Protein AF-A0A7J9BSA1-F1 (afdb_monomer)

Organism: Gossypium gossypioides (NCBI:txid34282)

Radius of gyration: 14.96 Å; Cα contacts (8 Å, |Δi|>4): 192; chains: 1; bounding box: 38×33×40 Å

Secondary structure (DSSP, 8-state):
-EEEEETTEEEEEEEEES-S-HHHHHHHHHTT--SS--EEE-GGG-S-HHHHHHHHTS---S-THHHHHTT--SS-EEEEESSGGGGGT--SEEE-GGGSGGG--HHHHHHHHT--HHHHTTS-HHHHHHHHHHHTT--

InterPro domains:
  IPR013926 CGI121/TPRKB [PF08617] (16-60)
  IPR013926 CGI121/TPRKB [PTHR15840] (3-62)
  IPR036504 CGI121/TPRKB superfamily [G3DSA:3.30.2380.10] (1-76)
  IPR036504 CGI121/TPRKB superfamily [G3DSA:3.30.2380.10] (77-139)
  IPR036504 CGI121/TPRKB superfamily [SSF143870] (5-115)

Foldseek 3Di:
DDWDQAPNDIKDKWWWPPWDCVVVVVVCLVVVNDVVDKAWFDLQLAQACVLVSLLVNPDPPVPPVVSRPLGDDDDTTMMTDPDPCVVVVTPTDIDDRVCSNVNHNVVVNCVSLVPDPVNVVPDPSNVSSSCCSNCVVVD

pLDDT: mean 73.61, std 17.6, range [28.94, 90.31]

Nearest PDB structures (foldseek):
  8k20-assembly1_C  TM=8.971E-01  e=2.282E-13  Arabidopsis thaliana
  7sza-assembly1_B  TM=8.265E-01  e=4.747E-07  Homo sapiens
  3enp-assembly2_A  TM=7.928E-01  e=4.372E-06  Homo sapiens
  4wwa-assembly1_B  TM=6.982E-01  e=3.582E-05  Saccharomyces cerevisiae S288C
  4ww7-assembly1_B  TM=6.910E-01  e=5.086E-05  Saccharomyces cerevisiae S288C

Solvent-accessible surface area (backbone atoms only — not comparable to full-atom values): 8300 Å² total; per-residue (Å²): 114,51,77,46,82,49,97,94,41,78,46,28,42,40,36,48,41,82,61,74,49,60,66,59,54,52,53,32,55,76,66,70,66,49,83,68,72,65,48,60,29,18,40,3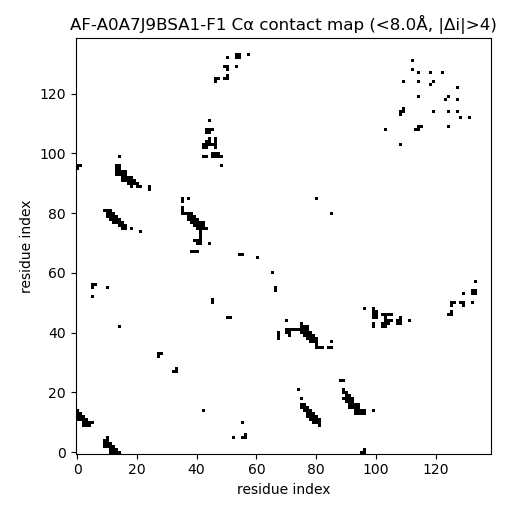8,67,33,58,49,68,64,46,55,52,57,57,64,65,47,83,79,62,95,52,74,64,62,77,41,65,81,45,64,77,64,100,38,45,29,40,40,41,93,56,81,65,57,68,78,76,49,55,47,48,78,47,65,72,84,56,32,44,85,52,29,36,62,74,57,31,34,62,73,73,66,57,54,75,75,56,61,77,80,42,52,74,57,53,57,48,32,52,50,58,70,46,61,82,77,113

Sequence (139 aa):
MKVFEINGNTLSLTLFIDVTNSKELKESMQAGKLDPEVSFLNASLIPDVFPVLVAACKPLSPVHSEFVYSYLVSKHVMFFSYDYAVKKLIDGKEIGLEELEGRADQARILKHYKIFGPELGISTIADAITCRVAAQDAL

Structure (mmCIF, N/CA/C/O backbone):
data_AF-A0A7J9BSA1-F1
#
_entry.id   AF-A0A7J9BSA1-F1
#
loop_
_atom_site.group_PDB
_atom_site.id
_atom_site.type_symbol
_atom_site.label_atom_id
_atom_site.label_alt_id
_atom_site.label_comp_id
_atom_site.label_asym_id
_atom_site.label_entity_id
_atom_site.label_seq_id
_atom_site.pdbx_PDB_ins_code
_atom_site.Cartn_x
_atom_site.Cartn_y
_atom_site.Cartn_z
_atom_site.occupancy
_atom_site.B_iso_or_equiv
_atom_site.auth_seq_id
_atom_site.auth_comp_id
_atom_site.auth_asym_id
_atom_site.auth_atom_id
_atom_site.pdbx_PDB_model_num
ATOM 1 N N . MET A 1 1 ? 13.682 -5.719 -0.571 1.00 75.44 1 MET A N 1
ATOM 2 C CA . MET A 1 1 ? 12.856 -6.638 -1.376 1.00 75.44 1 MET A CA 1
ATOM 3 C C . MET A 1 1 ? 12.554 -7.866 -0.537 1.00 75.44 1 MET A C 1
ATOM 5 O O . MET A 1 1 ? 13.492 -8.468 -0.024 1.00 75.44 1 MET A O 1
ATOM 9 N N . LYS A 1 2 ? 11.275 -8.210 -0.361 1.00 83.12 2 LYS A N 1
ATOM 10 C CA . LYS A 1 2 ? 10.845 -9.495 0.214 1.00 83.12 2 LYS A CA 1
ATOM 11 C C . LYS A 1 2 ? 10.118 -10.292 -0.861 1.00 83.12 2 LYS A C 1
ATOM 13 O O . LYS A 1 2 ? 9.377 -9.707 -1.645 1.00 83.12 2 LYS A O 1
ATOM 18 N N . VAL A 1 3 ? 10.354 -11.596 -0.888 1.00 82.69 3 VAL A N 1
ATOM 19 C CA . VAL A 1 3 ? 9.770 -12.522 -1.859 1.00 82.69 3 VAL A CA 1
ATOM 20 C C . VAL A 1 3 ? 8.832 -13.466 -1.117 1.00 82.69 3 VAL A C 1
ATOM 22 O O . V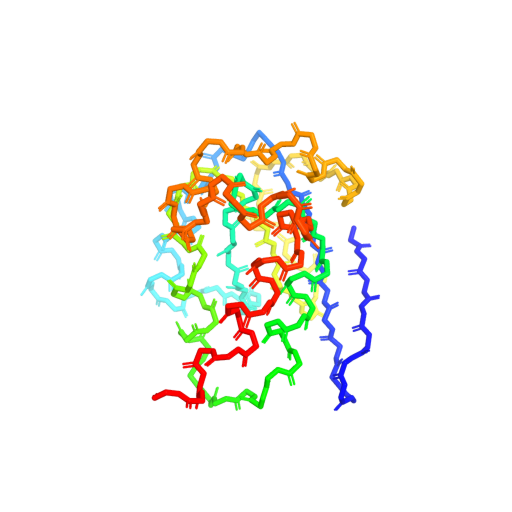AL A 1 3 ? 9.182 -13.960 -0.046 1.00 82.69 3 VAL A O 1
ATOM 25 N N . PHE A 1 4 ? 7.645 -13.678 -1.670 1.00 78.75 4 PHE A N 1
ATOM 26 C CA . PHE A 1 4 ? 6.594 -14.530 -1.131 1.00 78.75 4 PHE A CA 1
ATOM 27 C C . PHE A 1 4 ? 6.197 -15.567 -2.179 1.00 78.75 4 PHE A C 1
ATOM 29 O O . PHE A 1 4 ? 6.111 -15.246 -3.357 1.00 78.75 4 PHE A O 1
ATOM 36 N N . GLU A 1 5 ? 5.918 -16.793 -1.752 1.00 77.50 5 GLU A N 1
ATOM 37 C CA . GLU A 1 5 ? 5.387 -17.847 -2.619 1.00 77.50 5 GLU A CA 1
ATOM 38 C C . GLU A 1 5 ? 3.878 -17.956 -2.394 1.00 77.50 5 GLU A C 1
ATOM 40 O O . GLU A 1 5 ? 3.427 -18.195 -1.272 1.00 77.50 5 GLU A O 1
ATOM 45 N N . ILE A 1 6 ? 3.093 -1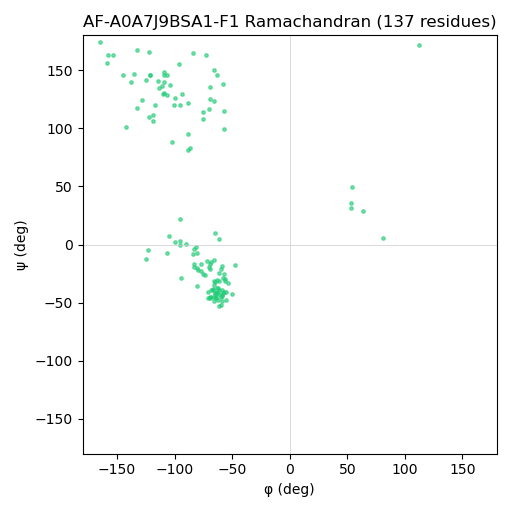7.752 -3.450 1.00 69.06 6 ILE A N 1
ATOM 46 C CA . ILE A 1 6 ? 1.630 -17.737 -3.413 1.00 69.06 6 ILE A CA 1
ATOM 47 C C . ILE A 1 6 ? 1.100 -18.600 -4.554 1.00 69.06 6 ILE A C 1
ATOM 49 O O . ILE A 1 6 ? 1.314 -18.288 -5.720 1.00 69.06 6 ILE A O 1
ATOM 53 N N . ASN A 1 7 ? 0.375 -19.676 -4.234 1.00 65.25 7 ASN A N 1
ATOM 54 C CA . ASN A 1 7 ? -0.256 -20.567 -5.222 1.00 65.25 7 ASN A CA 1
ATOM 55 C C . ASN A 1 7 ? 0.708 -21.120 -6.299 1.00 65.25 7 ASN A C 1
ATOM 57 O O . ASN A 1 7 ? 0.298 -21.361 -7.430 1.00 65.25 7 ASN A O 1
ATOM 61 N N . GLY A 1 8 ? 1.986 -21.323 -5.954 1.00 66.75 8 GLY A N 1
ATOM 62 C CA . GLY A 1 8 ? 3.021 -21.775 -6.896 1.00 66.75 8 GLY A CA 1
ATOM 63 C C . GLY A 1 8 ? 3.613 -20.668 -7.778 1.00 66.75 8 GLY A C 1
ATOM 64 O O . GLY A 1 8 ? 4.416 -20.972 -8.656 1.00 66.75 8 GLY A O 1
ATOM 65 N N . ASN A 1 9 ? 3.235 -19.410 -7.533 1.00 65.06 9 ASN A N 1
ATOM 66 C CA . ASN A 1 9 ? 3.803 -18.224 -8.160 1.00 65.06 9 ASN A CA 1
ATOM 67 C C . ASN A 1 9 ? 4.644 -17.432 -7.150 1.00 65.06 9 ASN A C 1
ATOM 69 O O . ASN A 1 9 ? 4.312 -17.349 -5.965 1.00 65.06 9 ASN A O 1
ATOM 73 N N . THR A 1 10 ? 5.684 -16.769 -7.645 1.00 69.44 10 THR A N 1
ATOM 74 C CA . THR A 1 10 ? 6.559 -15.919 -6.837 1.00 69.44 10 THR A CA 1
ATOM 75 C C . THR A 1 10 ? 6.095 -14.463 -6.885 1.00 69.44 10 THR A C 1
ATOM 77 O O . THR A 1 10 ? 5.918 -13.876 -7.949 1.00 69.44 10 THR A O 1
ATOM 80 N N . LEU A 1 11 ? 5.944 -13.842 -5.720 1.00 75.06 11 LEU A N 1
ATOM 81 C CA . LEU A 1 11 ? 5.554 -12.448 -5.558 1.00 75.06 11 LEU A CA 1
ATOM 82 C C . LEU A 1 11 ? 6.666 -11.673 -4.846 1.00 75.06 11 LEU A C 1
ATOM 84 O O . LEU A 1 11 ? 6.887 -11.862 -3.650 1.00 75.06 11 LEU A O 1
ATOM 88 N N . SER A 1 12 ? 7.344 -10.759 -5.542 1.00 78.38 12 SER A N 1
ATOM 89 C CA . SER A 1 12 ? 8.334 -9.880 -4.901 1.00 78.38 12 SER A CA 1
ATOM 90 C C . SER A 1 12 ? 7.749 -8.506 -4.615 1.00 78.38 12 SER A C 1
ATOM 92 O O . SER A 1 12 ? 7.281 -7.837 -5.533 1.00 78.38 12 SER A O 1
ATOM 94 N N . LEU A 1 13 ? 7.842 -8.060 -3.360 1.00 82.81 13 LEU A N 1
ATOM 95 C CA . LEU A 1 13 ? 7.456 -6.718 -2.931 1.00 82.81 13 LEU A CA 1
ATOM 96 C C . 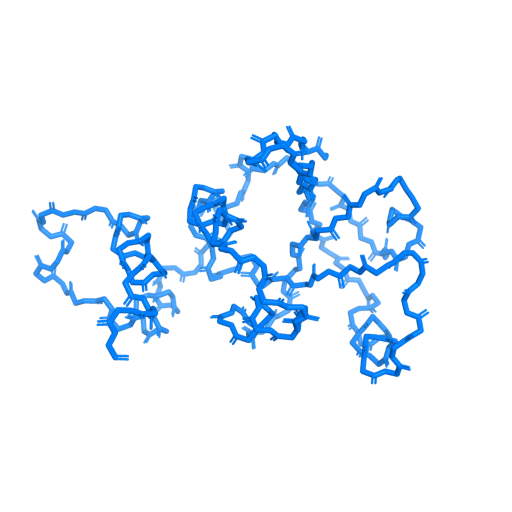LEU A 1 13 ? 8.676 -5.891 -2.536 1.00 82.81 13 LEU A C 1
ATOM 98 O O . LEU A 1 13 ? 9.563 -6.336 -1.794 1.00 82.81 13 LEU A O 1
ATOM 102 N N . THR A 1 14 ? 8.677 -4.637 -2.984 1.00 85.19 14 THR A N 1
ATOM 103 C CA . THR A 1 14 ? 9.671 -3.636 -2.585 1.00 85.19 14 THR A CA 1
ATOM 104 C C . THR A 1 14 ? 9.003 -2.289 -2.332 1.00 85.19 14 THR A C 1
ATOM 106 O O . THR A 1 14 ? 8.104 -1.889 -3.074 1.00 85.19 14 THR A O 1
ATOM 109 N N . LEU A 1 15 ? 9.451 -1.599 -1.281 1.00 86.94 15 LEU A N 1
ATOM 110 C CA . LEU A 1 15 ? 8.987 -0.271 -0.895 1.00 86.94 15 LEU A CA 1
ATOM 111 C C . LEU A 1 15 ? 10.087 0.756 -1.169 1.00 86.94 15 LEU A C 1
ATOM 113 O O . LEU A 1 15 ? 11.233 0.569 -0.758 1.00 8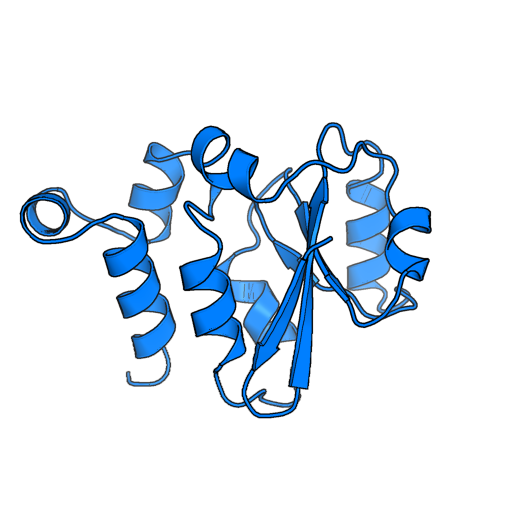6.94 15 LEU A O 1
ATOM 117 N N . PHE A 1 16 ? 9.717 1.844 -1.842 1.00 88.00 16 PHE A N 1
ATOM 118 C CA . PHE A 1 16 ? 10.611 2.961 -2.126 1.00 88.00 16 PHE A CA 1
ATOM 119 C C . PHE A 1 16 ? 10.060 4.261 -1.552 1.00 88.00 16 PHE A C 1
ATOM 121 O O . PHE A 1 16 ? 8.851 4.504 -1.541 1.00 88.00 16 PHE A O 1
ATOM 128 N N . ILE A 1 17 ? 10.974 5.114 -1.105 1.00 86.88 17 ILE A N 1
ATOM 129 C CA . ILE A 1 17 ? 10.694 6.473 -0.647 1.00 86.88 17 ILE A CA 1
ATOM 130 C C . ILE A 1 17 ? 11.497 7.478 -1.455 1.00 86.88 17 ILE A C 1
ATOM 132 O O . ILE A 1 17 ? 12.428 7.107 -2.168 1.00 86.88 17 ILE A O 1
ATOM 136 N N . ASP A 1 18 ? 11.110 8.747 -1.337 1.00 87.19 18 ASP A N 1
ATOM 137 C CA . ASP A 1 18 ? 11.774 9.862 -2.014 1.00 87.19 18 ASP A CA 1
ATOM 138 C C . ASP A 1 18 ? 11.895 9.643 -3.533 1.00 87.19 18 ASP A C 1
ATOM 140 O O . ASP A 1 18 ? 12.883 10.022 -4.151 1.00 87.19 18 ASP A O 1
ATOM 144 N N . VAL A 1 19 ? 10.877 9.004 -4.128 1.00 87.00 19 VAL A N 1
ATOM 145 C CA . VAL A 1 19 ? 10.840 8.672 -5.558 1.00 87.00 19 VAL A CA 1
ATOM 146 C C . VAL A 1 19 ? 10.677 9.947 -6.386 1.00 87.00 19 VAL A C 1
ATOM 148 O O . VAL A 1 19 ? 9.641 10.615 -6.304 1.00 87.00 19 VAL A O 1
ATOM 151 N N . THR A 1 20 ? 11.665 10.275 -7.215 1.00 88.38 20 THR A N 1
ATOM 152 C CA . THR A 1 20 ? 11.693 11.519 -8.003 1.00 88.38 20 THR A CA 1
ATOM 153 C C . THR A 1 20 ? 11.134 11.348 -9.416 1.00 88.38 20 THR A C 1
ATOM 155 O O . THR A 1 20 ? 10.513 12.271 -9.942 1.00 88.38 20 THR A O 1
ATOM 158 N N . ASN A 1 21 ? 11.242 10.155 -10.002 1.00 88.75 21 ASN A N 1
ATOM 159 C CA . ASN A 1 21 ? 10.849 9.867 -11.385 1.00 88.75 21 ASN A CA 1
ATOM 160 C C . ASN A 1 21 ? 9.426 9.280 -11.541 1.00 88.75 21 ASN A C 1
ATOM 162 O O . ASN A 1 21 ? 9.079 8.676 -12.554 1.00 88.75 21 ASN A O 1
ATOM 166 N N . SER A 1 22 ? 8.544 9.489 -10.557 1.00 81.94 22 SER A N 1
ATOM 167 C CA . SER A 1 22 ? 7.177 8.924 -10.547 1.00 81.94 22 SER A CA 1
ATOM 168 C C . SER A 1 22 ? 6.320 9.265 -11.780 1.00 81.94 22 SER A C 1
ATOM 170 O O . SER A 1 22 ? 5.454 8.479 -12.171 1.00 81.94 22 SER A O 1
ATOM 172 N N . LYS A 1 23 ? 6.550 10.424 -12.412 1.00 83.31 23 LYS A N 1
ATOM 173 C CA . LYS A 1 23 ? 5.839 10.836 -13.630 1.00 83.31 23 LYS A CA 1
ATOM 174 C C . LYS A 1 23 ? 6.239 9.980 -14.836 1.00 83.31 23 LYS A C 1
ATOM 176 O O . LYS A 1 23 ? 5.364 9.497 -15.547 1.00 83.31 23 LYS A O 1
ATOM 181 N N . GLU A 1 24 ? 7.534 9.749 -15.010 1.00 85.62 24 GLU A N 1
ATOM 182 C CA . GLU A 1 24 ? 8.099 8.937 -16.095 1.00 85.62 24 GLU A CA 1
ATOM 183 C C . GLU A 1 24 ? 7.693 7.470 -15.952 1.00 85.62 24 GLU A C 1
ATOM 185 O O . GLU A 1 24 ? 7.327 6.823 -16.933 1.00 85.62 24 GLU A O 1
ATOM 190 N N . LEU A 1 25 ? 7.671 6.963 -14.714 1.00 83.06 25 LEU A N 1
ATOM 191 C CA . LEU A 1 25 ? 7.176 5.622 -14.399 1.00 83.06 25 LEU A CA 1
ATOM 192 C C . LEU A 1 25 ? 5.711 5.456 -14.814 1.00 83.06 25 LEU A C 1
ATOM 194 O O . LEU A 1 25 ? 5.355 4.470 -15.457 1.00 83.06 25 LEU A O 1
ATOM 198 N N . LYS A 1 26 ? 4.866 6.448 -14.509 1.00 78.44 26 LYS A N 1
ATOM 199 C CA . LYS A 1 26 ? 3.453 6.436 -14.903 1.00 78.44 26 LYS A CA 1
ATOM 200 C C . LYS A 1 26 ? 3.280 6.474 -16.422 1.00 78.44 26 LYS A C 1
ATOM 202 O O . LYS A 1 26 ? 2.472 5.716 -16.952 1.00 78.44 26 LYS A O 1
ATOM 207 N N . GLU A 1 27 ? 4.021 7.333 -17.115 1.00 83.31 27 GLU A N 1
ATOM 208 C CA . GLU A 1 27 ? 3.982 7.429 -18.580 1.00 83.31 27 GLU A CA 1
ATOM 209 C C . GLU A 1 27 ? 4.463 6.126 -19.238 1.00 83.31 27 GLU A C 1
ATOM 211 O O . GLU A 1 27 ? 3.831 5.635 -20.172 1.00 83.31 27 GLU A O 1
ATOM 216 N N . SER A 1 28 ? 5.518 5.508 -18.700 1.00 79.25 28 SER A N 1
ATOM 217 C CA . SER A 1 28 ? 6.053 4.228 -19.183 1.00 79.25 28 SER A CA 1
ATOM 218 C C . SER A 1 28 ? 5.086 3.067 -18.948 1.00 79.25 28 SER A C 1
ATOM 220 O O . SER A 1 28 ? 4.933 2.215 -19.825 1.00 79.25 28 SER A O 1
ATOM 222 N N . MET A 1 29 ? 4.383 3.065 -17.807 1.00 77.31 29 MET A N 1
ATOM 223 C CA . MET A 1 29 ? 3.313 2.109 -17.501 1.00 77.31 29 MET A CA 1
ATOM 224 C C . MET A 1 29 ? 2.155 2.241 -18.490 1.00 77.31 29 MET A C 1
ATOM 226 O O . MET A 1 29 ? 1.711 1.252 -19.060 1.00 77.31 29 MET A O 1
ATOM 230 N N . GLN A 1 30 ? 1.694 3.470 -18.737 1.00 77.56 30 GLN A N 1
ATOM 231 C CA . GLN A 1 30 ? 0.604 3.743 -19.678 1.00 77.56 30 GLN A CA 1
ATOM 232 C C . GLN A 1 30 ? 0.981 3.416 -21.126 1.00 77.56 30 GLN A C 1
ATOM 234 O O . GLN A 1 30 ? 0.122 3.025 -21.911 1.00 77.56 30 GLN A O 1
ATOM 239 N N . ALA A 1 31 ? 2.259 3.559 -21.475 1.00 80.06 31 ALA A N 1
ATOM 240 C CA . ALA A 1 31 ? 2.782 3.194 -22.782 1.00 80.06 31 ALA A CA 1
ATOM 241 C C . ALA A 1 31 ? 3.057 1.686 -22.941 1.00 80.06 31 ALA A C 1
ATOM 243 O O . ALA A 1 31 ? 3.405 1.272 -24.046 1.00 80.06 31 ALA A O 1
ATOM 244 N N . GLY A 1 32 ? 2.951 0.879 -21.874 1.00 75.44 32 GLY A N 1
ATOM 245 C CA . GLY A 1 32 ? 3.271 -0.554 -21.898 1.00 75.44 32 GLY A CA 1
ATOM 246 C C . GLY A 1 32 ? 4.747 -0.848 -22.189 1.00 75.44 32 GLY A C 1
ATOM 247 O O . GLY A 1 32 ? 5.063 -1.864 -22.796 1.00 75.44 32 GLY A O 1
ATOM 248 N N . LYS A 1 33 ? 5.653 0.067 -21.818 1.00 76.75 33 LYS A N 1
ATOM 249 C CA . LYS A 1 33 ? 7.098 -0.015 -22.115 1.00 76.75 33 LYS A CA 1
ATOM 250 C C . LYS A 1 33 ? 7.950 -0.414 -20.912 1.00 76.75 33 LYS A C 1
ATOM 252 O O . LYS A 1 33 ? 9.173 -0.321 -20.974 1.00 76.75 33 LYS A O 1
ATOM 257 N N . LEU A 1 34 ? 7.315 -0.783 -19.805 1.00 72.75 34 LEU A N 1
ATOM 258 C CA . LEU A 1 34 ? 8.027 -1.244 -18.624 1.00 72.75 34 LEU A CA 1
ATOM 259 C C . LEU A 1 34 ? 8.525 -2.665 -18.867 1.00 72.75 34 LEU A C 1
ATOM 261 O O . LEU A 1 34 ? 7.727 -3.586 -19.006 1.00 72.75 34 LEU A O 1
ATOM 265 N N . ASP A 1 35 ? 9.844 -2.802 -18.924 1.00 67.12 35 ASP A N 1
ATOM 266 C CA . ASP A 1 35 ? 10.544 -4.077 -18.963 1.00 67.12 35 ASP A CA 1
ATOM 267 C C . ASP A 1 35 ? 11.508 -4.125 -17.765 1.00 67.12 35 ASP A C 1
ATOM 269 O O . ASP A 1 35 ? 12.461 -3.336 -17.718 1.00 67.12 35 ASP A O 1
ATOM 273 N N . PRO A 1 36 ? 11.253 -4.965 -16.746 1.00 66.94 36 PRO A N 1
ATOM 274 C CA . PRO A 1 36 ? 10.158 -5.938 -16.625 1.00 66.94 36 PRO A CA 1
ATOM 275 C C . PRO A 1 36 ? 8.783 -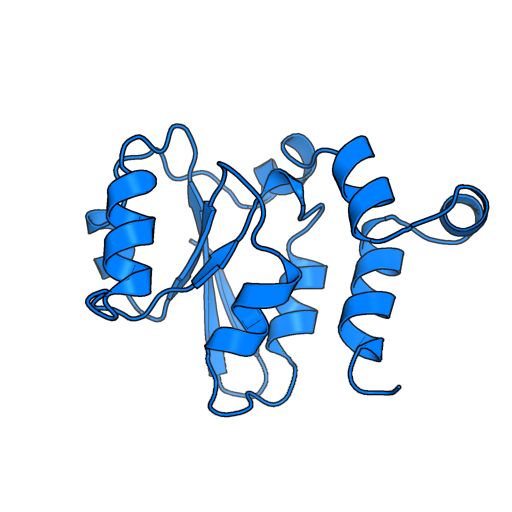5.293 -16.366 1.00 66.94 36 PRO A C 1
ATOM 277 O O . PRO A 1 36 ? 8.693 -4.151 -15.908 1.00 66.94 36 PRO A O 1
ATOM 280 N N . GLU A 1 37 ? 7.707 -6.053 -16.597 1.00 68.25 37 GLU A N 1
ATOM 281 C CA . GLU A 1 37 ? 6.346 -5.635 -16.247 1.00 68.25 37 GLU A CA 1
ATOM 282 C C . GLU A 1 37 ? 6.201 -5.533 -14.722 1.00 68.25 37 GLU A C 1
ATOM 284 O O . GLU A 1 37 ? 6.468 -6.481 -13.979 1.00 68.25 37 GLU A O 1
ATOM 289 N N . VAL A 1 38 ? 5.794 -4.355 -14.248 1.00 73.00 38 VAL A N 1
ATOM 290 C CA . VAL A 1 38 ? 5.682 -4.048 -12.821 1.00 73.00 38 VAL A CA 1
ATOM 291 C C . VAL A 1 38 ? 4.380 -3.325 -12.525 1.00 73.00 38 VAL A C 1
ATOM 293 O O . VAL A 1 38 ? 3.888 -2.527 -13.322 1.00 73.00 38 VAL A O 1
ATOM 296 N N . SER A 1 39 ? 3.834 -3.578 -11.340 1.00 73.69 39 SER A N 1
ATOM 297 C CA . SER A 1 39 ? 2.651 -2.882 -10.831 1.00 73.69 39 SER A CA 1
ATOM 298 C C . SER A 1 39 ? 3.028 -1.942 -9.690 1.00 73.69 39 SER A C 1
ATOM 300 O O . SER A 1 39 ? 3.852 -2.292 -8.847 1.00 73.69 39 SER A O 1
ATOM 302 N N . PHE A 1 40 ? 2.418 -0.756 -9.686 1.00 76.94 40 PHE A N 1
ATOM 303 C CA . PHE A 1 40 ? 2.661 0.332 -8.738 1.00 76.94 40 PHE A CA 1
ATOM 304 C C . PHE A 1 40 ? 1.479 0.436 -7.769 1.00 76.94 40 PHE A C 1
ATOM 306 O O . PHE A 1 40 ? 0.340 0.541 -8.216 1.00 76.94 40 PHE A O 1
ATOM 313 N N . LEU A 1 41 ? 1.722 0.461 -6.457 1.00 77.88 41 LEU A N 1
ATOM 314 C CA . LEU A 1 41 ? 0.668 0.656 -5.449 1.00 77.88 41 LEU A CA 1
ATOM 315 C C . LEU A 1 41 ? 0.924 1.872 -4.570 1.00 77.88 41 LEU A C 1
ATOM 317 O O . LEU A 1 41 ? 2.061 2.117 -4.182 1.00 77.88 41 LEU A O 1
ATOM 321 N N . ASN A 1 42 ? -0.130 2.571 -4.143 1.00 82.12 42 ASN A N 1
ATOM 322 C CA . ASN A 1 42 ? 0.043 3.633 -3.160 1.00 82.12 42 ASN A CA 1
ATOM 323 C C . ASN A 1 42 ? 0.265 3.085 -1.745 1.00 82.12 42 ASN A C 1
ATOM 325 O O . ASN A 1 42 ? -0.687 2.661 -1.094 1.00 82.12 42 ASN A O 1
ATOM 329 N N . ALA A 1 43 ? 1.499 3.192 -1.242 1.00 85.00 43 ALA A N 1
ATOM 330 C CA . ALA A 1 43 ? 1.856 2.787 0.119 1.00 85.00 43 ALA A CA 1
ATOM 331 C C . ALA A 1 43 ? 1.001 3.475 1.202 1.00 85.00 43 ALA A C 1
ATOM 333 O O . ALA A 1 43 ? 0.683 2.858 2.208 1.00 85.00 43 ALA A O 1
ATOM 334 N N . SER A 1 44 ? 0.537 4.714 0.985 1.00 85.81 44 SER A N 1
ATOM 335 C CA . SER A 1 44 ? -0.345 5.391 1.950 1.00 85.81 44 SER A CA 1
ATOM 336 C C . SER A 1 44 ? -1.735 4.767 2.067 1.00 85.81 44 SER A C 1
ATOM 338 O O . SER A 1 44 ? -2.463 5.112 2.992 1.00 85.81 44 SER A O 1
ATOM 340 N N . LEU A 1 45 ? -2.135 3.908 1.126 1.00 85.00 45 LEU A N 1
ATOM 341 C CA . LEU A 1 45 ? -3.408 3.182 1.160 1.00 85.00 45 LEU A CA 1
ATOM 342 C C . LEU A 1 45 ? -3.252 1.742 1.664 1.00 85.00 45 LEU A C 1
ATOM 344 O O . LEU A 1 45 ? -4.232 1.002 1.701 1.00 85.00 45 LEU A O 1
ATOM 348 N N . ILE A 1 46 ? -2.038 1.340 2.041 1.00 85.06 46 ILE A N 1
ATOM 349 C CA . ILE A 1 46 ? -1.717 -0.027 2.430 1.00 85.06 46 ILE A CA 1
ATOM 350 C C . ILE A 1 46 ? -1.226 0.004 3.878 1.00 85.06 46 ILE A C 1
ATOM 352 O O . ILE A 1 46 ? -0.115 0.465 4.119 1.00 85.06 46 ILE A O 1
ATOM 356 N N . PRO A 1 47 ? -2.035 -0.454 4.848 1.00 85.75 47 PRO A N 1
ATOM 357 C CA . PRO A 1 47 ? -1.627 -0.458 6.250 1.00 85.75 47 PRO A CA 1
ATOM 358 C C . PRO A 1 47 ? -0.620 -1.567 6.567 1.00 85.75 47 PRO A C 1
ATOM 360 O O . PRO A 1 47 ? 0.136 -1.434 7.519 1.00 85.75 47 PRO A O 1
ATOM 363 N N . ASP A 1 48 ? -0.623 -2.652 5.788 1.00 88.00 48 ASP A N 1
ATOM 364 C CA . ASP A 1 48 ? 0.233 -3.818 5.990 1.00 88.00 48 ASP A CA 1
ATOM 365 C C . ASP A 1 48 ? 0.399 -4.617 4.682 1.00 88.00 48 ASP A C 1
ATOM 367 O O . ASP A 1 48 ? -0.369 -4.463 3.730 1.00 88.00 48 ASP A O 1
ATOM 371 N N . VAL A 1 49 ? 1.406 -5.489 4.637 1.00 87.38 49 VAL A N 1
ATOM 372 C CA . VAL A 1 49 ? 1.689 -6.403 3.528 1.00 87.38 49 VAL A CA 1
ATOM 373 C C . VAL A 1 49 ? 0.571 -7.434 3.347 1.00 87.38 49 VAL A C 1
ATOM 375 O O . VAL A 1 49 ? 0.295 -7.825 2.215 1.00 87.38 49 VAL A O 1
ATOM 378 N N . PHE A 1 50 ? -0.106 -7.865 4.417 1.00 85.88 50 PHE A N 1
ATOM 379 C CA . PHE A 1 50 ? -1.076 -8.960 4.343 1.00 85.88 50 PHE A CA 1
ATOM 380 C C . PHE A 1 50 ? -2.242 -8.721 3.356 1.00 85.88 50 PHE A C 1
ATOM 382 O O . PHE A 1 50 ? -2.445 -9.577 2.490 1.00 85.88 50 PHE A O 1
ATOM 389 N N . PRO A 1 51 ? -2.940 -7.563 3.355 1.00 83.19 51 PRO A N 1
ATOM 390 C CA . PRO A 1 51 ? -3.935 -7.241 2.326 1.00 83.19 51 PRO A CA 1
ATOM 391 C C . PRO A 1 51 ? -3.418 -7.345 0.883 1.00 83.19 51 PRO A C 1
ATOM 393 O O . PRO A 1 51 ? -4.166 -7.717 -0.021 1.00 83.19 51 PRO A O 1
ATOM 396 N N . VAL A 1 52 ? -2.135 -7.039 0.662 1.00 82.19 52 VAL A N 1
ATOM 397 C CA . VAL A 1 52 ? -1.493 -7.121 -0.658 1.00 82.19 52 VAL A CA 1
ATOM 398 C C . VAL A 1 52 ? -1.308 -8.577 -1.086 1.00 82.19 52 VAL A C 1
ATOM 400 O O . VAL A 1 52 ? -1.569 -8.917 -2.238 1.00 82.19 52 VAL A O 1
ATOM 403 N N . LEU A 1 53 ? -0.907 -9.449 -0.156 1.00 81.06 53 LEU A N 1
ATOM 404 C CA . LEU A 1 53 ? -0.792 -10.886 -0.416 1.00 81.06 53 LEU A CA 1
ATOM 405 C C . LEU A 1 53 ? -2.162 -11.498 -0.719 1.00 81.06 53 LEU A C 1
ATOM 407 O O . LEU A 1 53 ? -2.286 -12.266 -1.665 1.00 81.06 53 LEU A O 1
ATOM 411 N N . VAL A 1 54 ? -3.204 -11.115 0.027 1.00 80.31 54 VAL A N 1
ATOM 412 C CA . VAL A 1 54 ? -4.579 -11.590 -0.209 1.00 80.31 54 VAL A CA 1
ATOM 413 C C . VAL A 1 54 ? -5.070 -11.186 -1.596 1.00 80.31 54 VAL A C 1
ATOM 415 O O . VAL A 1 54 ? -5.655 -12.012 -2.295 1.00 80.31 54 VAL A O 1
ATOM 418 N N . ALA A 1 55 ? -4.797 -9.949 -2.022 1.00 76.88 55 ALA A N 1
ATOM 419 C CA . ALA A 1 55 ? -5.093 -9.524 -3.385 1.00 76.88 55 ALA A CA 1
ATOM 420 C C . ALA A 1 55 ? -4.370 -10.409 -4.415 1.00 76.88 55 ALA A C 1
ATOM 422 O O . ALA A 1 55 ? -4.949 -10.742 -5.444 1.00 76.88 55 ALA A O 1
ATOM 423 N N . ALA A 1 56 ? -3.118 -10.802 -4.144 1.00 72.31 56 ALA A N 1
ATOM 424 C CA . ALA A 1 56 ? -2.293 -11.594 -5.063 1.00 72.31 56 ALA A CA 1
ATOM 425 C C . ALA A 1 56 ? -2.674 -13.081 -5.095 1.00 72.31 56 ALA A C 1
ATOM 427 O O . ALA A 1 56 ? -2.420 -13.756 -6.088 1.00 72.31 56 ALA A O 1
ATOM 428 N N . CYS A 1 57 ? -3.312 -13.588 -4.036 1.00 66.31 57 CYS A N 1
ATOM 429 C CA . CYS A 1 57 ? -3.857 -14.944 -3.974 1.00 66.31 57 CYS A CA 1
ATOM 430 C C . CYS A 1 57 ? -5.072 -15.159 -4.885 1.00 66.31 57 CYS A C 1
ATOM 432 O O . CYS A 1 57 ? -5.448 -16.310 -5.123 1.00 66.31 57 CYS A O 1
ATOM 434 N N . LYS A 1 58 ? -5.715 -14.089 -5.363 1.00 63.81 58 LYS A N 1
ATOM 435 C CA . LYS A 1 58 ? -6.842 -14.206 -6.288 1.00 63.81 58 LYS A CA 1
ATOM 436 C C . LYS A 1 58 ? -6.391 -14.841 -7.605 1.00 63.81 58 LYS A C 1
ATOM 438 O O . LYS A 1 58 ? -5.252 -14.617 -8.020 1.00 63.81 58 LYS A O 1
ATOM 443 N N . PRO A 1 59 ? -7.251 -15.639 -8.270 1.00 48.50 59 PRO A N 1
ATOM 444 C CA . PRO A 1 59 ? -6.917 -16.186 -9.576 1.00 48.50 59 PRO A CA 1
ATOM 445 C C . PRO A 1 59 ? -6.601 -15.012 -10.501 1.00 48.50 59 PRO A C 1
ATOM 447 O O . PRO A 1 59 ? -7.475 -14.183 -10.743 1.00 48.50 59 PRO A O 1
ATOM 450 N N . LEU A 1 60 ? -5.349 -14.914 -10.960 1.00 46.91 60 LEU A N 1
ATOM 451 C CA . LEU A 1 60 ? -4.942 -13.901 -11.927 1.00 46.91 60 LEU A CA 1
ATOM 452 C C . LEU A 1 60 ? -5.832 -14.063 -13.166 1.00 46.91 60 LEU A C 1
ATOM 454 O O . LEU A 1 60 ? -5.596 -14.939 -14.000 1.00 46.91 60 LEU A O 1
ATOM 458 N N . SER A 1 61 ? -6.869 -13.234 -13.293 1.00 36.97 61 SER A N 1
ATOM 459 C CA . SER A 1 61 ? -7.436 -12.949 -14.601 1.00 36.97 61 SER A CA 1
ATOM 460 C C . SER A 1 61 ? -6.270 -12.380 -15.432 1.00 36.97 61 SER A 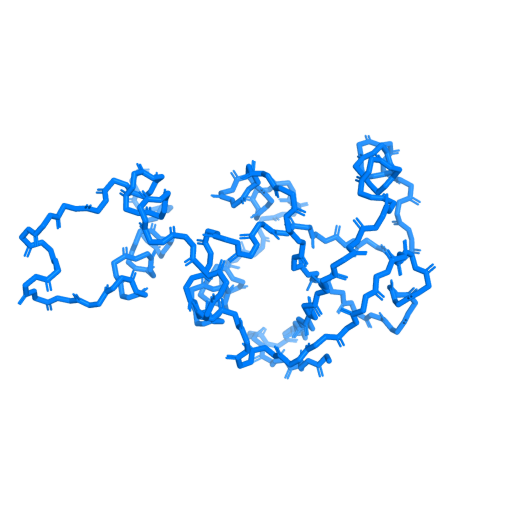C 1
ATOM 462 O O . SER A 1 61 ? -5.454 -11.623 -14.899 1.00 36.97 61 SER A O 1
ATOM 464 N N . PRO A 1 62 ? -6.098 -12.750 -16.715 1.00 37.16 62 PRO A N 1
ATOM 465 C CA . PRO A 1 62 ? -4.923 -12.380 -17.527 1.00 37.16 62 PRO A CA 1
ATOM 466 C C . PRO A 1 62 ? -4.798 -10.868 -17.797 1.00 37.16 62 PRO A C 1
ATOM 468 O O . PRO A 1 62 ? -3.992 -10.426 -18.611 1.00 37.16 62 PRO A O 1
ATOM 471 N N . VAL A 1 63 ? -5.606 -10.059 -17.121 1.00 35.72 63 VAL A N 1
ATOM 472 C CA . VAL A 1 63 ? -5.614 -8.615 -17.180 1.00 35.72 63 VAL A CA 1
ATOM 473 C C . VAL A 1 63 ? -4.904 -8.114 -15.922 1.00 35.72 63 VAL A C 1
ATOM 475 O O . VAL A 1 63 ? -5.525 -7.804 -14.908 1.00 35.72 63 VAL A O 1
ATOM 478 N N . HIS A 1 64 ? -3.578 -7.969 -16.016 1.00 47.28 64 HIS A N 1
ATOM 479 C CA . HIS A 1 64 ? -2.726 -7.278 -15.032 1.00 47.28 64 HIS A CA 1
ATOM 480 C C . HIS A 1 64 ? -3.289 -5.902 -14.599 1.00 47.28 64 HIS A C 1
ATOM 482 O O . HIS A 1 64 ? -2.931 -5.368 -13.551 1.00 47.28 64 HIS A O 1
ATOM 488 N N . SER A 1 65 ? -4.215 -5.330 -15.376 1.00 41.59 65 SER A N 1
ATOM 489 C CA . SER A 1 65 ? -4.916 -4.081 -15.081 1.00 41.59 65 SER A CA 1
ATOM 490 C C . SER A 1 65 ? -5.901 -4.159 -13.902 1.00 41.59 65 SER A C 1
ATOM 492 O O . SER A 1 65 ? -6.206 -3.117 -13.328 1.00 41.59 65 SER A O 1
ATOM 494 N N . GLU A 1 66 ? -6.386 -5.337 -13.499 1.00 40.22 66 GLU A N 1
ATOM 495 C CA . GLU A 1 66 ? -7.408 -5.446 -12.442 1.00 40.22 66 GLU A CA 1
ATOM 496 C C . GLU A 1 66 ? -6.807 -5.334 -11.028 1.00 40.22 66 GLU A C 1
ATOM 498 O O . GLU A 1 66 ? -7.356 -4.652 -10.161 1.00 40.22 66 GLU A O 1
ATOM 503 N N . PHE A 1 67 ? -5.597 -5.870 -10.827 1.00 45.44 67 PHE A N 1
ATOM 504 C CA . PHE A 1 67 ? -4.832 -5.730 -9.579 1.00 45.44 67 PHE A CA 1
ATOM 505 C C . PHE A 1 67 ? -4.461 -4.265 -9.283 1.00 45.44 67 PHE A C 1
ATOM 507 O O . PHE A 1 67 ? -4.481 -3.782 -8.149 1.00 45.44 67 PHE A O 1
ATOM 514 N N . VAL A 1 68 ? -4.143 -3.541 -10.353 1.00 45.44 68 VAL A N 1
ATOM 515 C CA . VAL A 1 68 ? -3.665 -2.159 -10.347 1.00 45.44 68 VAL A CA 1
ATOM 516 C C . VAL A 1 68 ? -4.791 -1.163 -10.014 1.00 45.44 68 VAL A C 1
ATOM 518 O O . VAL A 1 68 ? -4.536 -0.101 -9.442 1.00 45.44 68 VAL A O 1
ATOM 521 N N . TYR A 1 69 ? -6.055 -1.500 -10.289 1.00 39.03 69 TYR A N 1
ATOM 522 C CA . TYR A 1 69 ? -7.166 -0.551 -10.156 1.00 39.03 69 TYR A CA 1
ATOM 523 C C . TYR A 1 69 ? -7.680 -0.344 -8.722 1.00 39.03 69 TYR A C 1
ATOM 525 O O . TYR A 1 69 ? -8.246 0.713 -8.438 1.00 39.03 69 TYR A O 1
ATOM 533 N N . SER A 1 70 ? -7.455 -1.275 -7.785 1.00 42.94 70 SER A N 1
ATOM 534 C CA . SER A 1 70 ? -7.993 -1.121 -6.420 1.00 42.94 70 SER A CA 1
ATOM 535 C C . SER A 1 70 ? -7.166 -0.189 -5.512 1.00 42.94 70 SER A C 1
ATOM 537 O O . SER A 1 70 ? -7.697 0.323 -4.521 1.00 42.94 70 SER A O 1
ATOM 539 N N . TYR A 1 71 ? -5.890 0.060 -5.836 1.00 47.28 71 TYR A N 1
ATOM 540 C CA . TYR A 1 71 ? -4.929 0.749 -4.951 1.00 47.28 71 TYR A CA 1
ATOM 541 C C . TYR A 1 71 ? -4.282 2.013 -5.554 1.00 47.28 71 TYR A C 1
ATOM 543 O O . TYR A 1 71 ? -3.548 2.729 -4.864 1.00 47.28 71 TYR A O 1
ATOM 551 N N . LEU A 1 72 ? -4.542 2.335 -6.826 1.00 33.41 72 LEU A N 1
ATOM 552 C CA . LEU A 1 72 ? -3.923 3.475 -7.507 1.00 33.41 72 LEU A CA 1
ATOM 553 C C . LEU A 1 72 ? -4.674 4.798 -7.300 1.00 33.41 72 LEU A C 1
ATOM 555 O O . LEU A 1 72 ? -5.372 5.280 -8.186 1.00 33.41 72 LEU A O 1
ATOM 559 N N . VAL A 1 73 ? -4.418 5.474 -6.176 1.00 30.19 73 VAL A N 1
ATOM 560 C CA . VAL A 1 73 ? -4.473 6.948 -6.135 1.00 30.19 73 VAL A CA 1
ATOM 561 C C . VAL A 1 73 ? -3.360 7.490 -5.228 1.00 30.19 73 VAL A C 1
ATOM 563 O O . VAL A 1 73 ? -3.556 7.571 -4.016 1.00 30.19 73 VAL A O 1
ATOM 566 N N . SER A 1 74 ? -2.250 7.971 -5.819 1.00 28.94 74 SER A N 1
ATOM 567 C CA . SER A 1 74 ? -1.262 8.950 -5.279 1.00 28.94 74 SER A CA 1
ATOM 568 C C . SER A 1 74 ? 0.180 8.469 -4.957 1.00 28.94 74 SER A C 1
ATOM 570 O O . SER A 1 74 ? 0.497 7.294 -5.056 1.00 28.94 74 SER A O 1
ATOM 572 N N . LYS A 1 75 ? 1.045 9.452 -4.642 1.00 32.62 75 LYS A N 1
ATOM 573 C CA . LYS A 1 75 ? 2.514 9.607 -4.836 1.00 32.62 75 LYS A CA 1
ATOM 574 C C . LYS A 1 75 ? 3.514 8.627 -4.179 1.00 32.62 75 LYS A C 1
ATOM 576 O O . LYS A 1 75 ? 4.713 8.862 -4.302 1.00 32.62 75 LYS A O 1
ATOM 581 N N . HIS A 1 76 ? 3.086 7.566 -3.507 1.00 34.53 76 HIS A N 1
ATOM 582 C CA . HIS A 1 76 ? 4.003 6.549 -2.970 1.00 34.53 76 HIS A CA 1
ATOM 583 C C . HIS A 1 76 ? 3.845 5.264 -3.773 1.00 34.53 76 HIS A C 1
ATOM 585 O O . HIS A 1 76 ? 2.757 5.011 -4.265 1.00 34.53 76 HIS A O 1
ATOM 591 N N . VAL A 1 77 ? 4.909 4.492 -3.980 1.00 43.31 77 VAL A N 1
ATOM 592 C CA . VAL A 1 77 ? 4.876 3.342 -4.892 1.00 43.31 77 VAL A CA 1
ATOM 593 C C . VAL A 1 77 ? 5.401 2.085 -4.199 1.00 43.31 77 VAL A C 1
ATOM 595 O O . VAL A 1 77 ? 6.541 2.056 -3.739 1.00 43.31 77 VAL A O 1
ATOM 598 N N . MET A 1 78 ? 4.587 1.033 -4.189 1.00 41.44 78 MET A N 1
ATOM 599 C CA . MET A 1 78 ? 4.964 -0.350 -3.893 1.00 41.44 78 MET A CA 1
ATOM 600 C C . MET A 1 78 ? 5.026 -1.144 -5.202 1.00 41.44 78 MET A C 1
ATOM 602 O O . MET A 1 78 ? 4.147 -0.974 -6.045 1.00 41.44 78 MET A O 1
ATOM 606 N N . PHE A 1 79 ? 6.050 -1.982 -5.364 1.00 50.59 79 PHE A N 1
ATOM 607 C CA . PHE A 1 79 ? 6.328 -2.701 -6.613 1.00 50.59 79 PHE A CA 1
ATOM 608 C C . PHE A 1 79 ? 5.993 -4.184 -6.526 1.00 50.59 79 PHE A C 1
ATOM 610 O O . PHE A 1 79 ? 6.267 -4.803 -5.499 1.00 50.59 79 PHE A O 1
ATOM 617 N N . PHE A 1 80 ? 5.531 -4.741 -7.647 1.00 46.75 80 PHE A N 1
ATOM 618 C CA . PHE A 1 80 ? 5.544 -6.176 -7.947 1.00 46.75 80 PHE A CA 1
ATOM 619 C C . PHE A 1 80 ? 6.547 -6.453 -9.050 1.00 46.75 80 PHE A C 1
ATOM 621 O O . PHE A 1 80 ? 6.495 -5.775 -10.074 1.00 46.75 80 PHE A O 1
ATOM 628 N N . SER A 1 81 ? 7.441 -7.424 -8.867 1.00 42.31 81 SER A N 1
ATOM 629 C CA . SER A 1 81 ? 8.302 -7.881 -9.961 1.00 42.31 81 SER A CA 1
ATOM 630 C C . SER A 1 81 ? 8.877 -9.273 -9.750 1.00 42.31 81 SER A C 1
ATOM 632 O O . SER A 1 81 ? 9.052 -9.718 -8.618 1.00 42.31 81 SER A O 1
ATOM 634 N N . TYR A 1 82 ? 9.233 -9.918 -10.856 1.00 40.94 82 TYR A N 1
ATOM 635 C CA . TYR A 1 82 ? 10.019 -11.148 -10.897 1.00 40.94 82 TYR A CA 1
ATOM 636 C C . TYR A 1 82 ? 11.540 -10.894 -10.973 1.00 40.94 82 TYR A C 1
ATOM 638 O O . TYR A 1 82 ? 12.300 -11.858 -10.999 1.00 40.94 82 TYR A O 1
ATOM 646 N N . ASP A 1 83 ? 12.014 -9.636 -10.993 1.00 48.88 83 ASP A N 1
ATOM 647 C CA . ASP A 1 83 ? 13.415 -9.352 -11.346 1.00 48.88 83 ASP A CA 1
ATOM 648 C C . ASP A 1 83 ? 14.067 -8.168 -10.585 1.00 48.88 83 ASP A C 1
ATOM 650 O O . ASP A 1 83 ? 13.450 -7.137 -10.302 1.00 48.88 83 ASP A O 1
ATOM 654 N N . TYR A 1 84 ? 15.374 -8.293 -10.314 1.00 53.78 84 TYR A N 1
ATOM 655 C CA . TYR A 1 84 ? 16.275 -7.256 -9.787 1.00 53.78 84 TYR A CA 1
ATOM 656 C C . TYR A 1 84 ? 16.359 -6.004 -10.680 1.00 53.78 84 TYR A C 1
ATOM 658 O O . TYR A 1 84 ? 16.776 -4.942 -10.203 1.00 53.78 84 TYR A O 1
ATOM 666 N N . ALA A 1 85 ? 15.963 -6.100 -11.954 1.00 58.62 85 ALA A N 1
ATOM 667 C CA . ALA A 1 85 ? 15.963 -4.994 -12.914 1.00 58.62 85 ALA A CA 1
ATOM 668 C C . ALA A 1 85 ? 15.135 -3.772 -12.465 1.00 58.62 85 ALA A C 1
ATOM 670 O O . ALA A 1 85 ? 15.463 -2.640 -12.819 1.00 58.62 85 ALA A O 1
ATOM 671 N N . VAL A 1 86 ? 14.135 -3.964 -11.600 1.00 65.56 86 VAL A N 1
ATOM 672 C CA . VAL A 1 86 ? 13.249 -2.888 -11.118 1.00 65.56 86 VAL A CA 1
ATOM 673 C C . VAL A 1 86 ? 13.975 -1.816 -10.323 1.00 65.56 86 VAL A C 1
ATOM 675 O O . VAL A 1 86 ? 13.614 -0.645 -10.399 1.00 65.56 86 VAL A O 1
ATOM 678 N N . LYS A 1 87 ? 15.055 -2.176 -9.622 1.00 69.94 87 LYS A N 1
ATOM 679 C CA . LYS A 1 87 ? 15.855 -1.198 -8.871 1.00 69.94 87 LYS A CA 1
ATOM 680 C C . LYS A 1 87 ? 16.481 -0.134 -9.771 1.00 69.94 87 LYS A C 1
ATOM 682 O O . LYS A 1 87 ? 16.784 0.947 -9.290 1.00 69.94 87 LYS A O 1
ATOM 687 N N . LYS A 1 88 ? 16.683 -0.435 -11.058 1.00 79.44 88 LYS A N 1
ATOM 688 C CA . LYS A 1 8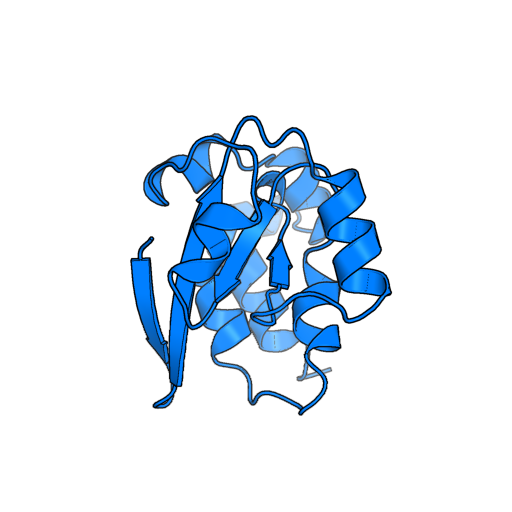8 ? 17.237 0.510 -12.036 1.00 79.44 88 LYS A CA 1
ATOM 689 C C . LYS A 1 88 ? 16.184 1.444 -12.626 1.00 79.44 88 LYS A C 1
ATOM 691 O O . LYS A 1 88 ? 16.553 2.441 -13.229 1.00 79.44 88 LYS A O 1
ATOM 696 N N . LEU A 1 89 ? 14.902 1.106 -12.488 1.00 80.44 89 LEU A N 1
ATOM 697 C CA . LEU A 1 89 ? 13.804 1.910 -13.018 1.00 80.44 89 LEU A CA 1
ATOM 698 C C . LEU A 1 89 ? 13.422 3.054 -12.076 1.00 80.44 89 LEU A C 1
ATOM 700 O O . LEU A 1 89 ? 12.752 3.981 -12.509 1.00 80.44 89 LEU A O 1
ATOM 704 N N . ILE A 1 90 ? 13.789 2.990 -10.794 1.00 83.00 90 ILE A N 1
ATOM 705 C CA . ILE A 1 90 ? 13.233 3.861 -9.755 1.00 83.00 90 ILE A CA 1
ATOM 706 C C . ILE A 1 90 ? 14.328 4.728 -9.166 1.00 83.00 90 ILE A C 1
ATOM 708 O O . ILE A 1 90 ? 15.242 4.232 -8.506 1.00 83.00 90 ILE A O 1
ATOM 712 N N . ASP A 1 91 ? 14.148 6.033 -9.298 1.00 88.06 91 ASP A N 1
ATOM 713 C CA . ASP A 1 91 ? 15.013 7.013 -8.665 1.00 88.06 91 ASP A CA 1
ATOM 714 C C . ASP A 1 91 ? 14.469 7.312 -7.270 1.00 88.06 91 ASP A C 1
ATOM 716 O O . ASP A 1 91 ? 13.724 8.266 -7.059 1.00 88.06 91 ASP A O 1
ATOM 720 N N . GLY A 1 92 ? 14.792 6.438 -6.317 1.00 87.69 92 GLY A N 1
ATOM 721 C CA . GLY A 1 92 ? 14.352 6.548 -4.930 1.00 87.69 92 GLY A CA 1
ATOM 722 C C . GLY A 1 92 ? 15.147 5.648 -3.989 1.00 87.69 92 GLY A C 1
ATOM 723 O O . GLY A 1 92 ? 15.979 4.841 -4.404 1.00 87.69 92 GLY A O 1
ATOM 724 N N . LYS A 1 93 ? 14.885 5.776 -2.689 1.00 88.06 93 LYS A N 1
ATOM 725 C CA . LYS A 1 93 ? 15.537 4.973 -1.651 1.00 88.06 93 LYS A CA 1
ATOM 726 C C . LYS A 1 93 ? 14.678 3.762 -1.296 1.00 88.06 93 LYS A C 1
ATOM 728 O O . LYS A 1 93 ? 13.553 3.914 -0.827 1.00 88.06 93 LYS A O 1
ATOM 733 N N . GLU A 1 94 ? 15.224 2.563 -1.476 1.00 87.94 94 GLU A N 1
ATOM 734 C CA . GLU A 1 94 ? 14.605 1.320 -1.003 1.00 87.94 94 GLU A CA 1
ATOM 735 C C . GLU A 1 94 ? 14.631 1.257 0.533 1.00 87.94 94 GLU A C 1
ATOM 737 O O . GLU A 1 94 ? 15.653 1.547 1.161 1.00 87.94 94 GLU A O 1
ATOM 742 N N . ILE A 1 95 ? 13.509 0.859 1.134 1.00 89.25 95 ILE A N 1
ATOM 743 C CA . ILE A 1 95 ? 13.371 0.643 2.580 1.00 89.25 95 ILE A CA 1
ATOM 744 C C . ILE A 1 95 ? 12.672 -0.691 2.883 1.00 89.25 95 ILE A C 1
ATOM 746 O O . ILE A 1 95 ? 12.113 -1.342 1.995 1.00 89.25 95 ILE A O 1
ATOM 750 N N . GLY A 1 96 ? 12.731 -1.111 4.148 1.00 89.06 96 GLY A N 1
ATOM 751 C CA . GLY A 1 96 ? 12.070 -2.321 4.630 1.00 89.06 96 GLY A CA 1
ATOM 752 C C . GLY A 1 96 ? 10.543 -2.226 4.574 1.00 89.06 96 GLY A C 1
ATOM 753 O O . GLY A 1 96 ? 9.976 -1.142 4.692 1.00 89.06 96 GLY A O 1
ATOM 754 N N . LEU A 1 97 ? 9.866 -3.365 4.393 1.00 87.81 97 LEU A N 1
ATOM 755 C CA . LEU A 1 97 ? 8.395 -3.407 4.358 1.00 87.81 97 LEU A CA 1
ATOM 756 C C . LEU A 1 97 ? 7.770 -3.145 5.737 1.00 87.81 97 LEU A C 1
ATOM 758 O O . LEU A 1 97 ? 6.611 -2.765 5.815 1.00 87.81 97 LEU A O 1
ATOM 762 N N . GLU A 1 98 ? 8.535 -3.306 6.813 1.00 89.25 98 GLU A N 1
ATOM 763 C CA . GLU A 1 98 ? 8.166 -2.940 8.184 1.00 89.25 98 GLU A CA 1
ATOM 764 C C . GLU A 1 98 ? 7.855 -1.442 8.359 1.00 89.25 98 GLU A C 1
ATOM 766 O O . GLU A 1 98 ? 7.127 -1.062 9.267 1.00 89.25 98 GLU A O 1
ATOM 771 N N . GLU A 1 99 ? 8.338 -0.586 7.456 1.00 89.06 99 GLU A N 1
ATOM 772 C CA . GLU A 1 99 ? 8.071 0.859 7.460 1.00 89.06 99 GLU A CA 1
ATOM 773 C C . GLU A 1 99 ? 6.716 1.229 6.826 1.00 89.06 99 GLU A C 1
ATOM 775 O O . GLU A 1 99 ? 6.367 2.408 6.741 1.00 89.06 99 GLU A O 1
ATOM 780 N N . LEU A 1 100 ? 5.971 0.246 6.311 1.00 86.81 100 LEU A N 1
ATOM 781 C CA . LEU A 1 100 ? 4.736 0.474 5.565 1.00 86.81 100 LEU A CA 1
ATOM 782 C C . LEU A 1 100 ? 3.619 1.022 6.462 1.00 86.81 100 LEU A C 1
ATOM 784 O O . LEU A 1 100 ? 2.987 2.015 6.103 1.00 86.81 100 LEU A O 1
ATOM 788 N N . GLU A 1 101 ? 3.443 0.442 7.652 1.00 86.81 101 GLU A N 1
ATOM 789 C CA . GLU A 1 101 ? 2.421 0.859 8.620 1.00 86.81 101 GLU A CA 1
ATOM 790 C C . GLU A 1 101 ? 2.594 2.332 9.018 1.00 86.81 101 GLU A C 1
ATOM 792 O O . GLU A 1 101 ? 1.641 3.108 8.988 1.00 86.81 101 GLU A O 1
ATOM 797 N N . GLY A 1 102 ? 3.833 2.761 9.289 1.00 86.75 102 GLY A N 1
ATOM 798 C CA . GLY A 1 102 ? 4.145 4.151 9.641 1.00 86.75 102 GLY A CA 1
ATOM 799 C C . GLY A 1 102 ? 3.902 5.164 8.513 1.00 86.75 102 GLY A C 1
ATOM 800 O O . GLY A 1 102 ? 3.897 6.370 8.756 1.00 86.75 102 GLY A O 1
ATOM 801 N N . ARG A 1 103 ? 3.704 4.699 7.274 1.00 87.94 103 ARG A N 1
ATOM 802 C CA . ARG A 1 103 ? 3.460 5.529 6.077 1.00 87.94 103 ARG A CA 1
ATOM 803 C C . ARG A 1 103 ? 2.014 5.476 5.596 1.00 87.94 103 ARG A C 1
ATOM 805 O O . ARG A 1 103 ? 1.646 6.230 4.687 1.00 87.94 103 ARG A O 1
ATOM 812 N N . ALA A 1 104 ? 1.214 4.599 6.188 1.00 87.81 104 ALA A N 1
ATOM 813 C CA . ALA A 1 104 ? -0.196 4.455 5.906 1.00 87.81 104 ALA A CA 1
ATOM 814 C C . ALA A 1 104 ? -0.966 5.685 6.410 1.00 87.81 104 ALA A C 1
ATOM 816 O O . ALA A 1 104 ? -0.902 6.060 7.580 1.00 87.81 104 ALA A O 1
ATOM 817 N N . ASP A 1 105 ? -1.729 6.323 5.524 1.00 90.31 105 ASP A N 1
ATOM 818 C CA . ASP A 1 105 ? -2.596 7.438 5.894 1.00 90.31 105 ASP A CA 1
ATOM 819 C C . ASP A 1 105 ? -3.946 6.866 6.324 1.00 90.31 105 ASP A C 1
ATOM 821 O O . ASP A 1 105 ? -4.815 6.586 5.494 1.00 90.31 105 ASP A O 1
ATOM 825 N N . GLN A 1 106 ? -4.115 6.676 7.635 1.00 88.44 106 GLN A N 1
ATOM 826 C CA . GLN A 1 106 ? -5.327 6.074 8.189 1.00 88.44 106 GLN A CA 1
ATOM 827 C C . GLN A 1 106 ? -6.595 6.823 7.760 1.00 88.44 106 GLN A C 1
ATOM 829 O O . GLN A 1 106 ? -7.580 6.190 7.387 1.00 88.44 106 GLN A O 1
ATOM 834 N N . ALA A 1 107 ? -6.580 8.158 7.733 1.00 89.44 107 ALA A N 1
ATOM 835 C CA . ALA A 1 107 ? -7.752 8.938 7.343 1.00 89.44 107 ALA A CA 1
ATOM 836 C C . ALA A 1 107 ? -8.126 8.698 5.871 1.00 89.44 107 ALA A C 1
ATOM 838 O O . ALA A 1 107 ? -9.305 8.529 5.539 1.00 89.44 107 ALA A O 1
ATOM 839 N N . ARG A 1 108 ? -7.128 8.632 4.979 1.00 88.81 108 ARG A N 1
ATOM 840 C CA . ARG A 1 108 ? -7.351 8.287 3.567 1.00 88.81 108 ARG A CA 1
ATOM 841 C C . ARG A 1 108 ? -7.786 6.840 3.389 1.00 88.81 108 ARG A C 1
ATOM 843 O O . ARG A 1 108 ? -8.669 6.607 2.570 1.00 88.81 108 ARG A O 1
ATOM 850 N N . ILE A 1 109 ? -7.223 5.901 4.144 1.00 88.62 109 ILE A N 1
ATOM 851 C CA . ILE A 1 109 ? -7.592 4.480 4.106 1.00 88.62 109 ILE A CA 1
ATOM 852 C C . ILE A 1 109 ? -9.056 4.294 4.500 1.00 88.62 109 ILE A C 1
ATOM 854 O O . ILE A 1 109 ? -9.825 3.722 3.727 1.00 88.62 109 ILE A O 1
ATOM 858 N N . LEU A 1 110 ? -9.463 4.832 5.654 1.00 89.31 110 LEU A N 1
ATOM 859 C CA . LEU A 1 110 ? -10.840 4.723 6.140 1.00 89.31 110 LEU A CA 1
ATOM 860 C C . LEU A 1 110 ? -11.832 5.295 5.121 1.00 89.31 110 LEU A C 1
ATOM 862 O O . LEU A 1 110 ? -12.863 4.684 4.843 1.00 89.31 110 LEU A O 1
ATOM 866 N N . LYS A 1 111 ? -11.493 6.429 4.494 1.00 89.12 111 LYS A N 1
ATOM 867 C CA . LYS A 1 111 ? -12.320 7.044 3.449 1.00 89.12 111 LYS A CA 1
ATOM 868 C C . LYS A 1 111 ? -12.356 6.226 2.154 1.00 89.12 111 LYS A C 1
ATOM 870 O O . LYS A 1 111 ? -13.431 6.058 1.585 1.00 89.12 111 LYS A O 1
ATOM 875 N N . HIS A 1 112 ? -11.205 5.750 1.675 1.00 85.75 112 HIS A N 1
ATOM 876 C CA . HIS A 1 112 ? -11.075 5.016 0.409 1.00 85.75 112 HIS A CA 1
ATOM 877 C C . HIS A 1 112 ? -11.808 3.678 0.465 1.00 85.75 112 HIS A C 1
ATOM 879 O O . HIS A 1 112 ? -12.633 3.387 -0.398 1.00 85.75 112 HIS A O 1
ATOM 885 N N . TYR A 1 113 ? -11.578 2.911 1.531 1.00 85.12 113 TYR A N 1
ATOM 886 C CA . TYR A 1 113 ? -12.223 1.617 1.741 1.00 85.12 113 TYR A CA 1
ATOM 887 C C . TYR A 1 113 ? -13.614 1.729 2.362 1.00 85.12 113 TYR A C 1
ATOM 889 O O . TYR A 1 113 ? -14.302 0.720 2.481 1.00 85.12 113 TYR A O 1
ATOM 897 N N . LYS A 1 114 ? -14.064 2.937 2.722 1.00 89.25 114 LYS A N 1
ATOM 898 C CA . LYS A 1 114 ? -15.352 3.166 3.393 1.00 89.25 114 LYS A CA 1
ATOM 899 C C . LYS A 1 114 ? -15.468 2.303 4.659 1.00 89.25 114 LYS A C 1
ATOM 901 O O . LYS A 1 114 ? -16.435 1.563 4.816 1.00 89.25 114 LYS A O 1
ATOM 906 N N . ILE A 1 115 ? -14.437 2.336 5.503 1.00 88.50 115 ILE A N 1
ATOM 907 C CA . ILE A 1 115 ? -14.397 1.636 6.795 1.00 88.50 115 ILE A CA 1
ATOM 908 C C . ILE A 1 115 ? -14.990 2.565 7.849 1.00 88.50 115 ILE A C 1
ATOM 910 O O . ILE A 1 115 ? -14.511 3.687 8.034 1.00 88.50 115 ILE A O 1
ATOM 914 N N . PHE A 1 116 ? -16.040 2.111 8.529 1.00 87.06 116 PHE A N 1
ATOM 915 C CA . PHE A 1 116 ? -16.749 2.912 9.526 1.00 87.06 116 PHE A CA 1
ATOM 916 C C . PHE A 1 116 ? -16.270 2.626 10.955 1.00 87.06 116 PHE A C 1
ATOM 918 O O . PHE A 1 116 ? -15.806 1.534 11.268 1.00 87.06 116 PHE A O 1
ATOM 925 N N . GLY A 1 117 ? -16.444 3.601 11.855 1.00 85.25 117 GLY A N 1
ATOM 926 C CA . GLY A 1 117 ? -16.031 3.499 13.262 1.00 85.25 117 GLY A CA 1
ATOM 927 C C . GLY A 1 117 ? -16.495 2.229 13.999 1.00 85.25 117 GLY A C 1
ATOM 928 O O . GLY A 1 117 ? -15.675 1.631 14.688 1.00 85.25 117 GLY A O 1
ATOM 929 N N . PRO A 1 118 ? -17.750 1.759 13.838 1.00 88.69 118 PRO A N 1
ATOM 930 C CA . PRO A 1 118 ? -18.197 0.515 14.467 1.00 88.69 118 PRO A CA 1
ATOM 931 C C . PRO A 1 118 ? -17.420 -0.736 14.028 1.00 88.69 118 PRO A C 1
ATOM 933 O O . PRO A 1 118 ? -17.242 -1.641 14.837 1.00 88.69 118 PRO A O 1
ATOM 936 N N . GLU A 1 119 ? -16.917 -0.787 12.787 1.00 86.19 119 GLU A N 1
ATOM 937 C CA . GLU A 1 119 ? -16.092 -1.909 12.303 1.00 86.19 119 GLU A CA 1
ATOM 938 C C . GLU A 1 119 ? -14.756 -1.984 13.052 1.00 86.19 119 GLU A C 1
ATOM 940 O O . GLU A 1 119 ? -14.263 -3.073 13.345 1.00 86.19 119 GLU A O 1
ATOM 945 N N . LEU A 1 120 ? -14.201 -0.825 13.421 1.00 85.38 120 LEU A N 1
ATOM 946 C CA . LEU A 1 120 ? -12.945 -0.723 14.170 1.00 85.38 120 LEU A CA 1
ATOM 947 C C . LEU A 1 120 ? -13.090 -1.156 15.636 1.00 85.38 120 LEU A C 1
ATOM 949 O O . LEU A 1 120 ? -12.092 -1.372 16.315 1.00 85.38 120 LEU A O 1
ATOM 953 N N . GLY A 1 121 ? -14.325 -1.287 16.134 1.00 86.75 121 GLY A N 1
ATOM 954 C CA . GLY A 1 121 ? -14.597 -1.849 17.457 1.00 86.75 121 GLY A CA 1
ATOM 955 C C . GLY A 1 121 ? -14.503 -3.377 17.506 1.00 86.75 121 GLY A C 1
ATOM 956 O O . GLY A 1 121 ? -14.412 -3.936 18.595 1.00 86.75 121 GLY A O 1
ATOM 957 N N . ILE A 1 122 ? -14.534 -4.047 16.347 1.00 88.06 122 ILE A N 1
ATOM 958 C CA . ILE A 1 122 ? -14.566 -5.516 16.231 1.00 88.06 122 ILE A CA 1
ATOM 959 C C . ILE A 1 122 ? -13.435 -6.099 15.372 1.00 88.06 122 ILE A C 1
ATOM 961 O O . ILE A 1 122 ? -13.248 -7.312 15.366 1.00 88.06 122 ILE A O 1
ATOM 965 N N . SER A 1 123 ? -12.705 -5.268 14.626 1.00 90.31 123 SER A N 1
ATOM 966 C CA . SER A 1 123 ? -11.669 -5.703 13.685 1.00 90.31 123 SER A CA 1
ATOM 967 C C . SER A 1 123 ? -10.605 -4.626 13.484 1.00 90.31 123 SER A C 1
ATOM 969 O O . SER A 1 123 ? -10.825 -3.457 13.807 1.00 90.31 123 SER A O 1
ATOM 971 N N . THR A 1 124 ? -9.446 -5.005 12.943 1.00 89.94 124 THR A N 1
ATOM 972 C CA . THR A 1 124 ? -8.401 -4.039 12.583 1.00 89.94 124 THR A CA 1
ATOM 973 C C . THR A 1 124 ? -8.647 -3.434 11.197 1.00 89.94 124 THR A C 1
ATOM 975 O O . THR A 1 124 ? -9.409 -3.961 10.385 1.00 89.94 124 THR A O 1
ATOM 978 N N . ILE A 1 125 ? -7.956 -2.332 10.880 1.00 87.44 125 ILE A N 1
ATOM 979 C CA . ILE A 1 125 ? -7.980 -1.750 9.528 1.00 87.44 125 ILE A CA 1
ATOM 980 C C . ILE A 1 125 ? -7.500 -2.779 8.489 1.00 87.44 125 ILE A C 1
ATOM 982 O O . ILE A 1 125 ? -8.098 -2.891 7.421 1.00 87.44 125 ILE A O 1
ATOM 986 N N . ALA A 1 126 ? -6.450 -3.548 8.798 1.00 86.94 126 ALA A N 1
ATOM 987 C CA . ALA A 1 126 ? -5.925 -4.571 7.898 1.00 86.94 126 ALA A CA 1
ATOM 988 C C . ALA A 1 126 ? -6.953 -5.686 7.638 1.00 86.94 126 ALA A C 1
ATOM 990 O O . ALA A 1 126 ? -7.135 -6.074 6.482 1.00 86.94 126 ALA A O 1
ATOM 991 N N . ASP A 1 127 ? -7.680 -6.135 8.667 1.00 86.88 127 ASP A N 1
ATOM 992 C CA . ASP A 1 127 ? -8.759 -7.124 8.523 1.00 86.88 127 ASP A CA 1
ATOM 993 C C . ASP A 1 127 ? -9.902 -6.577 7.664 1.00 86.88 127 ASP A C 1
ATOM 995 O O . ASP A 1 127 ? -10.359 -7.227 6.726 1.00 86.88 127 ASP A O 1
ATOM 999 N N . ALA A 1 128 ? -10.333 -5.342 7.933 1.00 88.06 128 ALA A N 1
ATOM 1000 C CA . ALA A 1 128 ? -11.422 -4.694 7.213 1.00 88.06 128 ALA A CA 1
ATOM 1001 C C . ALA A 1 128 ? -11.111 -4.501 5.717 1.00 88.06 128 ALA A C 1
ATOM 1003 O O . ALA A 1 128 ? -12.005 -4.659 4.877 1.00 88.06 128 ALA A O 1
ATOM 1004 N N . ILE A 1 129 ? -9.859 -4.178 5.369 1.00 86.50 129 ILE A N 1
ATOM 1005 C CA . ILE A 1 129 ? -9.391 -4.114 3.975 1.00 86.50 129 ILE A CA 1
ATOM 1006 C C . ILE A 1 129 ? -9.300 -5.514 3.382 1.00 86.50 129 ILE A C 1
ATOM 1008 O O . ILE A 1 129 ? -9.788 -5.729 2.278 1.00 86.50 129 ILE A O 1
ATOM 1012 N N . THR A 1 130 ? -8.719 -6.466 4.110 1.00 84.50 130 THR A N 1
ATOM 1013 C CA . THR A 1 130 ? -8.585 -7.856 3.664 1.00 84.50 130 THR A CA 1
ATOM 1014 C C . THR A 1 130 ? -9.939 -8.449 3.294 1.00 84.50 130 THR A C 1
ATOM 1016 O O . THR A 1 130 ? -10.086 -8.993 2.204 1.00 84.50 130 THR A O 1
ATOM 1019 N N . CYS A 1 131 ? -10.950 -8.281 4.148 1.00 83.44 131 CYS A N 1
ATOM 1020 C CA . CYS A 1 131 ? -12.313 -8.727 3.878 1.00 83.44 131 CYS A CA 1
ATOM 1021 C C . CYS A 1 131 ? -12.884 -8.090 2.606 1.00 83.44 131 CYS A C 1
ATOM 1023 O O . CYS A 1 131 ? -13.485 -8.788 1.797 1.00 83.44 131 CYS A O 1
ATOM 1025 N N . ARG A 1 132 ? -12.673 -6.784 2.395 1.00 84.38 132 ARG A N 1
ATOM 1026 C CA . ARG A 1 132 ? -13.142 -6.082 1.188 1.00 84.38 132 ARG A CA 1
ATOM 1027 C C . ARG A 1 132 ? -12.440 -6.575 -0.071 1.00 84.38 132 ARG A C 1
ATOM 1029 O O . ARG A 1 132 ? -13.107 -6.834 -1.064 1.00 84.38 132 ARG A O 1
ATOM 1036 N N . VAL A 1 133 ? -11.118 -6.730 -0.017 1.00 78.38 133 VAL A N 1
ATOM 1037 C CA . VAL A 1 133 ? -10.318 -7.273 -1.118 1.00 78.38 133 VAL A CA 1
ATOM 1038 C C . VAL A 1 133 ? -10.793 -8.683 -1.437 1.00 78.38 133 VAL A C 1
ATOM 1040 O O . VAL A 1 133 ? -11.148 -8.951 -2.577 1.00 78.38 133 VAL A O 1
ATOM 1043 N N . ALA A 1 134 ? -10.881 -9.567 -0.444 1.00 76.50 134 ALA A N 1
ATOM 1044 C CA . ALA A 1 134 ? -11.306 -10.950 -0.637 1.00 76.50 134 ALA A CA 1
ATOM 1045 C C . ALA A 1 134 ? -12.743 -11.062 -1.178 1.00 76.50 134 ALA A C 1
ATOM 1047 O O . ALA A 1 134 ? -12.998 -11.885 -2.052 1.00 76.50 134 ALA A O 1
ATOM 1048 N N . ALA A 1 135 ? -13.668 -10.221 -0.704 1.00 76.25 135 ALA A N 1
ATOM 1049 C CA . ALA A 1 135 ? -15.081 -10.268 -1.083 1.00 76.25 1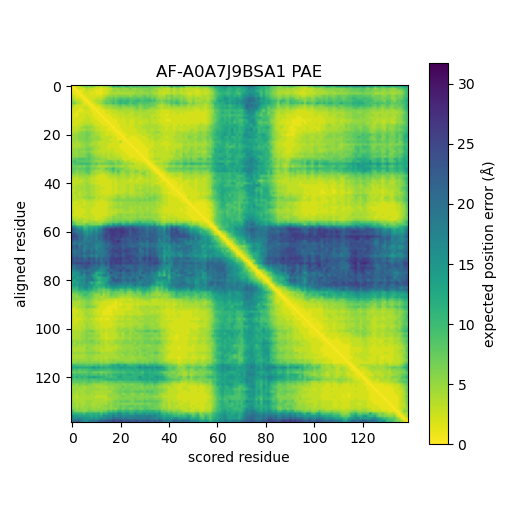35 ALA A CA 1
ATOM 1050 C C . ALA A 1 135 ? -15.421 -9.532 -2.391 1.00 76.25 135 ALA A C 1
ATOM 1052 O O . ALA A 1 135 ? -16.552 -9.638 -2.855 1.00 76.25 135 ALA A O 1
ATOM 1053 N N . GLN A 1 136 ? -14.483 -8.789 -2.989 1.00 71.00 136 GLN A N 1
ATOM 1054 C CA . GLN A 1 136 ? -14.751 -7.958 -4.171 1.00 71.00 136 GLN A CA 1
ATOM 1055 C C . GLN A 1 136 ? -15.311 -8.743 -5.373 1.00 71.00 136 GLN A C 1
ATOM 1057 O O . GLN A 1 136 ? -16.086 -8.172 -6.129 1.00 71.00 136 GLN A O 1
ATOM 1062 N N . ASP A 1 137 ? -14.975 -10.030 -5.516 1.00 56.59 137 ASP A N 1
ATOM 1063 C CA . ASP A 1 137 ? -15.439 -10.872 -6.637 1.00 56.59 137 ASP A CA 1
ATOM 1064 C C . ASP A 1 137 ? -16.693 -11.698 -6.289 1.00 56.59 137 ASP A C 1
ATOM 1066 O O . ASP A 1 137 ? -17.173 -12.483 -7.102 1.00 56.59 137 ASP A O 1
ATOM 1070 N N . ALA A 1 138 ? -17.201 -11.573 -5.058 1.00 49.62 138 ALA A N 1
ATOM 1071 C CA . ALA A 1 138 ? -18.338 -12.342 -4.552 1.00 49.62 138 ALA A CA 1
ATOM 1072 C C . ALA A 1 138 ? -19.689 -11.608 -4.686 1.00 49.62 138 ALA A C 1
ATOM 1074 O O . ALA A 1 138 ? -20.703 -12.132 -4.219 1.00 49.62 138 ALA A O 1
ATOM 1075 N N . LEU A 1 139 ? -19.704 -10.409 -5.285 1.00 40.91 139 LEU A N 1
ATOM 1076 C CA . LEU A 1 139 ? -20.881 -9.545 -5.458 1.00 40.91 139 LEU A CA 1
ATOM 1077 C C . LEU A 1 139 ? -21.204 -9.291 -6.931 1.00 40.91 139 LEU A C 1
ATOM 1079 O O . LEU A 1 139 ? -20.260 -9.023 -7.705 1.00 40.91 139 LEU A O 1
#

Mean predicted aligned error: 8.79 Å